Protein AF-U2FQS5-F1 (afdb_monomer)

Structure (mmCIF, N/CA/C/O backbone):
data_AF-U2FQS5-F1
#
_entry.id   AF-U2FQS5-F1
#
loop_
_atom_site.group_PDB
_atom_site.id
_atom_site.type_symbol
_atom_site.label_atom_id
_atom_site.label_alt_id
_atom_site.label_comp_id
_atom_site.label_asym_id
_atom_site.label_entity_id
_atom_site.label_seq_id
_atom_site.pdbx_PDB_ins_code
_atom_site.Cartn_x
_atom_site.Cartn_y
_atom_site.Cartn_z
_atom_site.occupancy
_atom_site.B_iso_or_equiv
_atom_site.auth_seq_id
_atom_site.auth_comp_id
_atom_site.auth_asym_id
_atom_site.auth_atom_id
_atom_site.pdbx_PDB_model_num
ATOM 1 N N . MET A 1 1 ? -8.895 -1.322 -2.945 1.00 84.88 1 MET A N 1
ATOM 2 C CA . MET A 1 1 ? -9.502 0.004 -2.679 1.00 84.88 1 MET A CA 1
ATOM 3 C C . MET A 1 1 ? -10.843 0.152 -3.394 1.00 84.88 1 MET A C 1
ATOM 5 O O . MET A 1 1 ? -11.805 0.565 -2.761 1.00 84.88 1 MET A O 1
ATOM 9 N N . MET A 1 2 ? -10.940 -0.218 -4.677 1.00 91.75 2 MET A N 1
ATOM 10 C CA . MET A 1 2 ? -12.175 -0.145 -5.480 1.00 91.75 2 MET A CA 1
ATOM 11 C C . MET A 1 2 ? -13.053 -1.403 -5.326 1.00 91.75 2 MET A C 1
ATOM 13 O O . MET A 1 2 ? -13.332 -2.101 -6.300 1.00 91.75 2 MET A O 1
ATOM 17 N N . GLY A 1 3 ? -13.439 -1.732 -4.089 1.00 89.44 3 GLY A N 1
ATOM 18 C CA . GLY A 1 3 ? -14.178 -2.966 -3.796 1.00 89.44 3 GLY A CA 1
ATOM 19 C C . GLY A 1 3 ? -13.379 -4.215 -4.186 1.00 89.44 3 GLY A C 1
ATOM 20 O O . GLY A 1 3 ? -12.223 -4.354 -3.780 1.00 89.44 3 GLY A O 1
ATOM 21 N N . ASP A 1 4 ? -13.986 -5.085 -4.994 1.00 91.81 4 ASP A N 1
ATOM 22 C CA . ASP A 1 4 ? -13.427 -6.390 -5.382 1.00 91.81 4 ASP A CA 1
ATOM 23 C C . ASP A 1 4 ? -12.331 -6.304 -6.454 1.00 91.81 4 ASP A C 1
ATOM 25 O O . ASP A 1 4 ? -11.576 -7.255 -6.665 1.00 91.81 4 ASP A O 1
ATOM 29 N N . THR A 1 5 ? -12.215 -5.162 -7.138 1.00 95.75 5 THR A N 1
ATOM 30 C CA . THR A 1 5 ? -11.252 -5.001 -8.231 1.00 95.75 5 THR A CA 1
ATOM 31 C C . THR A 1 5 ? -9.943 -4.406 -7.720 1.00 95.75 5 THR A C 1
ATOM 33 O O . THR A 1 5 ? -9.915 -3.307 -7.163 1.00 95.75 5 THR A O 1
ATOM 36 N N . TYR A 1 6 ? -8.837 -5.112 -7.964 1.00 96.06 6 TYR A N 1
ATOM 37 C CA . TYR A 1 6 ? -7.484 -4.579 -7.793 1.00 96.06 6 TYR A CA 1
ATOM 38 C C . TYR A 1 6 ? -7.174 -3.556 -8.890 1.00 96.06 6 TYR A C 1
ATOM 40 O O . TYR A 1 6 ? -7.265 -3.885 -10.075 1.00 96.06 6 TYR A O 1
ATOM 48 N N . THR A 1 7 ? -6.788 -2.336 -8.514 1.00 97.81 7 THR A N 1
ATOM 49 C CA . THR A 1 7 ? -6.540 -1.247 -9.474 1.00 97.81 7 THR A CA 1
ATOM 50 C C . THR A 1 7 ? -5.223 -0.519 -9.220 1.00 97.81 7 THR A C 1
ATOM 52 O O . THR A 1 7 ? -4.488 -0.792 -8.268 1.00 97.81 7 THR A O 1
ATOM 55 N N . ILE A 1 8 ? -4.929 0.467 -10.072 1.00 97.75 8 ILE A N 1
ATOM 56 C CA . ILE A 1 8 ? -3.780 1.363 -9.907 1.00 97.75 8 ILE A CA 1
ATOM 57 C C . ILE A 1 8 ? -3.805 2.142 -8.585 1.00 97.75 8 ILE A C 1
ATOM 59 O O . ILE A 1 8 ? -2.744 2.521 -8.101 1.00 97.75 8 ILE A O 1
ATOM 63 N N . ALA A 1 9 ? -4.973 2.329 -7.959 1.00 97.88 9 ALA A N 1
ATOM 64 C CA . ALA A 1 9 ? -5.053 2.941 -6.634 1.00 97.88 9 ALA A CA 1
ATOM 65 C C . ALA A 1 9 ? -4.338 2.079 -5.582 1.00 97.88 9 ALA A C 1
ATOM 67 O O . ALA A 1 9 ? -3.582 2.597 -4.764 1.00 97.88 9 ALA A O 1
ATOM 68 N N . ASP A 1 10 ? -4.512 0.756 -5.639 1.00 98.06 10 ASP A N 1
ATOM 69 C CA . ASP A 1 10 ? -3.818 -0.169 -4.743 1.00 98.06 10 ASP A CA 1
ATOM 70 C C . ASP A 1 10 ? -2.302 -0.158 -5.007 1.00 98.06 10 ASP A C 1
ATOM 72 O O . ASP A 1 10 ? -1.506 -0.137 -4.068 1.00 98.06 10 ASP A O 1
ATOM 76 N N . ILE A 1 11 ? -1.901 -0.115 -6.286 1.00 98.06 11 ILE A N 1
ATOM 77 C CA . ILE A 1 11 ? -0.490 -0.026 -6.705 1.00 98.06 11 ILE A CA 1
ATOM 78 C C . ILE A 1 11 ? 0.162 1.267 -6.207 1.00 98.06 11 ILE A C 1
ATOM 80 O O . ILE A 1 11 ? 1.316 1.233 -5.795 1.00 98.06 11 ILE A O 1
ATOM 84 N N . ALA A 1 1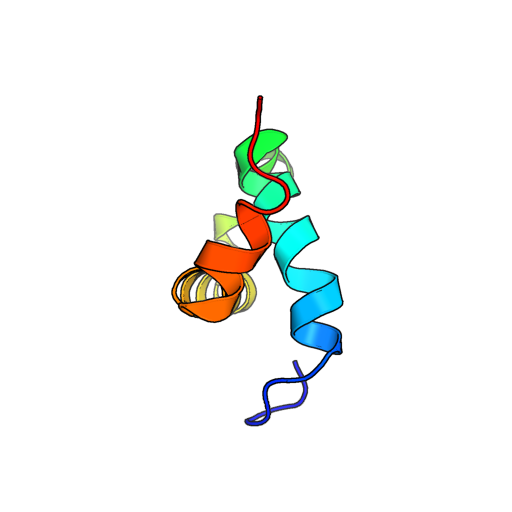2 ? -0.556 2.389 -6.221 1.00 98.12 12 ALA A N 1
ATOM 85 C CA . ALA A 1 12 ? -0.021 3.679 -5.797 1.00 98.12 12 ALA A CA 1
ATOM 86 C C . ALA A 1 12 ? 0.082 3.815 -4.267 1.00 98.12 12 ALA A C 1
ATOM 88 O O . ALA A 1 12 ? 1.017 4.438 -3.768 1.00 98.12 12 ALA A O 1
ATOM 89 N N . ILE A 1 13 ? -0.862 3.238 -3.515 1.00 98.25 13 ILE A N 1
ATOM 90 C CA . ILE A 1 13 ? -0.987 3.465 -2.065 1.00 98.25 13 ILE A CA 1
ATOM 91 C C . ILE A 1 13 ? -0.162 2.465 -1.246 1.00 98.25 13 ILE A C 1
ATOM 93 O O . ILE A 1 13 ? 0.597 2.858 -0.359 1.00 98.25 13 ILE A O 1
ATOM 97 N N . PHE A 1 14 ? -0.295 1.161 -1.502 1.00 98.31 14 PHE A N 1
ATOM 98 C CA . PHE A 1 14 ? 0.248 0.151 -0.585 1.00 98.31 14 PHE A CA 1
ATOM 99 C C . PHE A 1 14 ? 1.780 0.049 -0.526 1.00 98.31 14 PHE A C 1
ATOM 101 O O . PHE A 1 14 ? 2.280 -0.312 0.544 1.00 98.31 14 PHE A O 1
ATOM 108 N N . PRO A 1 15 ? 2.566 0.413 -1.560 1.00 98.44 15 PRO A N 1
ATOM 109 C CA . PRO A 1 15 ? 4.015 0.531 -1.404 1.00 98.44 15 PRO A CA 1
ATOM 110 C C . PRO A 1 15 ? 4.418 1.568 -0.347 1.00 98.44 15 PRO A C 1
ATOM 112 O O . PRO A 1 15 ? 5.347 1.313 0.421 1.00 98.44 15 PRO A O 1
ATOM 115 N N . TRP A 1 16 ? 3.692 2.688 -0.248 1.00 98.56 16 TR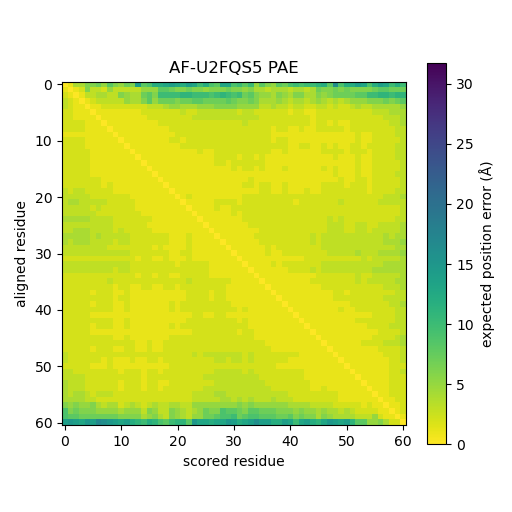P A N 1
ATOM 116 C CA . TRP A 1 16 ? 3.938 3.705 0.778 1.00 98.56 16 TRP A CA 1
ATOM 117 C C . TRP A 1 16 ? 3.581 3.209 2.174 1.00 98.56 16 TRP A C 1
ATOM 119 O O . TRP A 1 16 ? 4.367 3.396 3.099 1.00 98.56 16 TRP A O 1
ATOM 129 N N . VAL A 1 17 ? 2.455 2.504 2.320 1.00 98.25 17 VAL A N 1
ATOM 130 C CA . VAL A 1 17 ? 2.081 1.892 3.606 1.00 98.25 17 VAL A CA 1
ATOM 131 C C . VAL A 1 17 ? 3.137 0.872 4.045 1.00 98.25 17 VAL A C 1
ATOM 133 O O . VAL A 1 17 ? 3.583 0.915 5.189 1.00 98.25 17 VAL A O 1
ATOM 136 N N . ARG A 1 18 ? 3.604 0.003 3.134 1.00 98.38 18 ARG A N 1
ATOM 137 C CA . ARG A 1 18 ? 4.697 -0.950 3.403 1.00 98.38 18 ARG A CA 1
ATOM 138 C C . ARG A 1 18 ? 5.958 -0.239 3.895 1.00 98.38 18 ARG A C 1
ATOM 140 O O . ARG A 1 18 ? 6.597 -0.706 4.833 1.00 98.38 18 ARG A O 1
ATOM 147 N N . ASN A 1 19 ? 6.344 0.849 3.232 1.00 98.31 19 ASN A N 1
ATOM 148 C CA . ASN A 1 19 ? 7.547 1.595 3.583 1.00 98.31 19 ASN A CA 1
ATOM 149 C C . ASN A 1 19 ? 7.420 2.265 4.958 1.00 98.31 19 ASN A C 1
ATOM 151 O O . ASN A 1 19 ? 8.345 2.170 5.757 1.00 98.31 19 ASN A O 1
ATOM 155 N N . LEU A 1 20 ? 6.265 2.877 5.240 1.00 98.44 20 LEU A N 1
ATOM 156 C CA . LEU A 1 20 ? 5.971 3.552 6.504 1.00 98.44 20 LEU A CA 1
ATOM 157 C C . LEU A 1 20 ? 6.120 2.616 7.711 1.00 98.44 20 LEU A C 1
ATOM 159 O O . LEU A 1 20 ? 6.768 2.972 8.690 1.00 98.44 20 LEU A O 1
ATOM 163 N N . VAL A 1 21 ? 5.531 1.421 7.643 1.00 97.88 21 VAL A N 1
ATOM 164 C CA . VAL A 1 21 ? 5.516 0.493 8.789 1.00 97.88 21 VAL A CA 1
ATOM 165 C C . VAL A 1 21 ? 6.751 -0.405 8.855 1.00 97.88 21 VAL A C 1
ATOM 167 O O . VAL A 1 21 ? 7.036 -0.961 9.907 1.00 97.88 21 VAL A O 1
ATOM 170 N N . GLY A 1 22 ? 7.458 -0.575 7.733 1.00 97.44 22 GLY A N 1
ATOM 171 C CA . GLY A 1 22 ? 8.665 -1.390 7.628 1.00 97.44 22 GLY A CA 1
ATOM 172 C C . GLY A 1 22 ? 9.932 -0.545 7.693 1.00 97.44 22 GLY A C 1
ATOM 173 O O . GLY A 1 22 ? 10.542 -0.425 8.741 1.00 97.44 22 GLY A O 1
ATOM 174 N N . PHE A 1 23 ? 10.336 0.041 6.563 1.00 97.69 23 PHE A N 1
ATOM 175 C CA . PHE A 1 23 ? 11.621 0.742 6.436 1.00 97.69 23 PHE A CA 1
ATOM 176 C C . PHE A 1 23 ? 11.730 2.002 7.304 1.00 97.69 23 PHE A C 1
ATOM 178 O O . PHE A 1 23 ? 12.811 2.315 7.784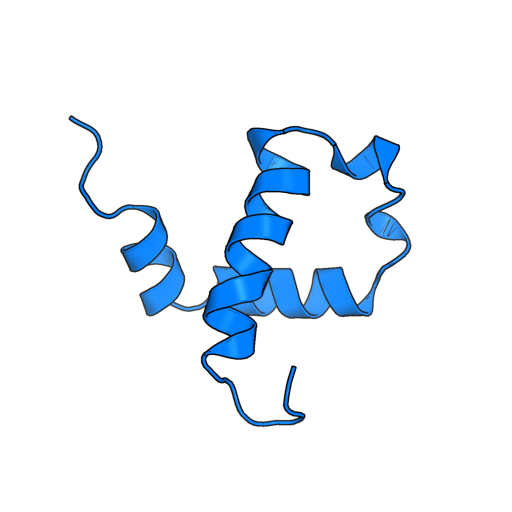 1.00 97.69 23 PHE A O 1
ATOM 185 N N . TYR A 1 24 ? 10.630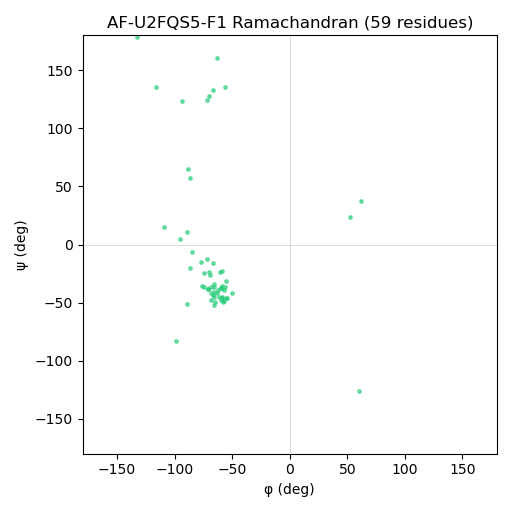 2.731 7.502 1.00 98.25 24 TYR A N 1
ATOM 186 C CA . TYR A 1 24 ? 10.608 3.881 8.410 1.00 98.25 24 TYR A CA 1
ATOM 187 C C . TYR A 1 24 ? 10.348 3.497 9.869 1.00 98.25 24 TYR A C 1
ATOM 189 O O . TYR A 1 24 ? 10.391 4.378 10.721 1.00 98.25 24 TYR A O 1
ATOM 197 N N . GLU A 1 25 ? 10.043 2.225 10.150 1.00 97.62 25 GLU A N 1
ATOM 198 C CA . GLU A 1 25 ? 9.770 1.709 11.500 1.00 97.62 25 GLU A CA 1
ATOM 199 C C . GLU A 1 25 ? 8.690 2.506 12.268 1.00 97.62 25 GLU A C 1
ATOM 201 O O . GLU A 1 25 ? 8.609 2.471 13.492 1.00 97.62 25 GLU A O 1
ATOM 206 N N . ALA A 1 26 ? 7.798 3.209 11.559 1.00 98.31 26 ALA A N 1
ATOM 207 C CA . ALA A 1 26 ? 6.822 4.121 12.158 1.00 98.31 26 ALA A CA 1
ATOM 208 C C . ALA A 1 26 ? 5.496 3.434 12.538 1.00 98.31 26 ALA A C 1
ATOM 210 O O . ALA A 1 26 ? 4.513 4.113 12.833 1.00 98.31 26 ALA A O 1
ATOM 211 N N . GLY A 1 27 ? 5.440 2.098 12.504 1.00 97.88 27 GLY A N 1
ATOM 212 C CA . GLY A 1 27 ? 4.216 1.325 12.736 1.00 97.88 27 GLY A CA 1
ATOM 213 C C . GLY A 1 27 ? 3.590 1.580 14.109 1.00 97.88 27 GLY A C 1
ATOM 214 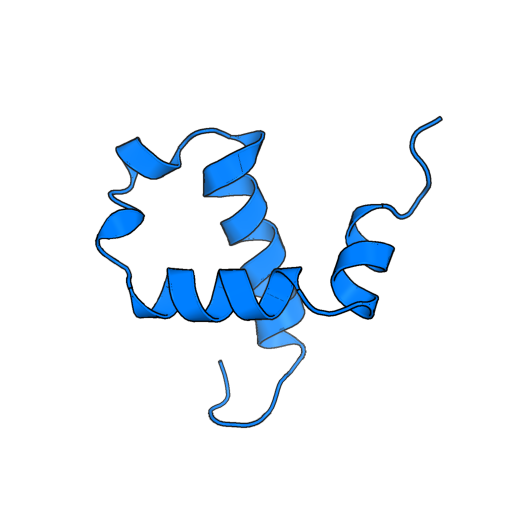O O . GLY A 1 27 ? 2.386 1.826 14.189 1.00 97.88 27 GLY A O 1
ATOM 215 N N . ASP A 1 28 ? 4.407 1.586 15.162 1.00 97.62 28 ASP A N 1
ATOM 216 C CA . ASP A 1 28 ? 3.941 1.830 16.531 1.00 97.62 28 ASP A CA 1
ATOM 217 C C . ASP A 1 28 ? 3.534 3.292 16.736 1.00 97.62 28 ASP A C 1
ATOM 219 O O . ASP A 1 28 ? 2.514 3.570 17.363 1.00 97.62 28 ASP A O 1
ATOM 223 N N . LEU A 1 29 ? 4.275 4.229 16.132 1.00 98.31 29 LEU A N 1
ATOM 224 C CA . LEU A 1 29 ? 3.996 5.665 16.217 1.00 98.31 29 LEU A CA 1
ATOM 225 C C . LEU A 1 29 ? 2.610 6.023 15.666 1.00 98.31 29 LEU A C 1
ATOM 227 O O . LEU A 1 29 ? 1.944 6.907 16.200 1.00 98.31 29 LEU A O 1
ATOM 231 N N . VAL A 1 30 ? 2.180 5.349 14.597 1.00 97.81 30 VAL A N 1
ATOM 232 C CA . VAL A 1 30 ? 0.878 5.599 13.960 1.00 97.81 30 VAL A CA 1
ATOM 233 C C . VAL A 1 30 ? -0.224 4.654 14.438 1.00 97.81 30 VAL A C 1
ATOM 235 O O . VAL A 1 30 ? -1.313 4.691 13.872 1.00 97.81 30 VAL A O 1
ATOM 238 N N . GLY A 1 31 ? 0.036 3.783 15.421 1.00 98.12 31 GLY A N 1
ATOM 239 C CA . GLY A 1 31 ? -0.952 2.807 15.894 1.00 98.12 31 GLY A CA 1
ATOM 240 C C . GLY A 1 31 ? -1.390 1.821 14.803 1.00 98.12 31 GLY A C 1
ATOM 241 O O . GLY A 1 31 ? -2.563 1.463 14.706 1.00 98.12 31 GLY A O 1
ATOM 242 N N . PHE A 1 32 ? -0.474 1.384 13.929 1.00 98.25 32 PHE A N 1
ATOM 243 C CA . PHE A 1 32 ? -0.826 0.625 12.721 1.00 98.25 32 PHE A CA 1
ATOM 244 C C . PHE A 1 32 ? -1.661 -0.642 12.997 1.00 98.25 32 PHE A C 1
ATOM 246 O O . PHE A 1 32 ? -2.511 -1.025 12.188 1.00 98.25 32 PHE A O 1
ATOM 253 N N . SER A 1 33 ? -1.449 -1.278 14.151 1.00 96.81 33 SER A N 1
ATOM 254 C C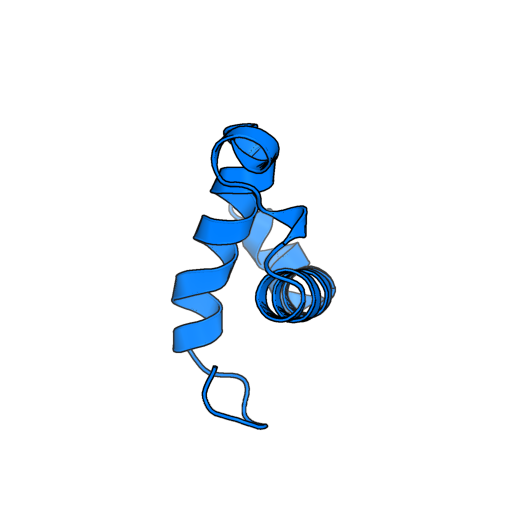A . SER A 1 33 ? -2.176 -2.473 14.594 1.00 96.81 33 SER A CA 1
ATOM 255 C C . SER A 1 33 ? -3.690 -2.258 14.744 1.00 96.81 33 SER A C 1
ATOM 257 O O . SER A 1 33 ? -4.456 -3.216 14.600 1.00 96.81 3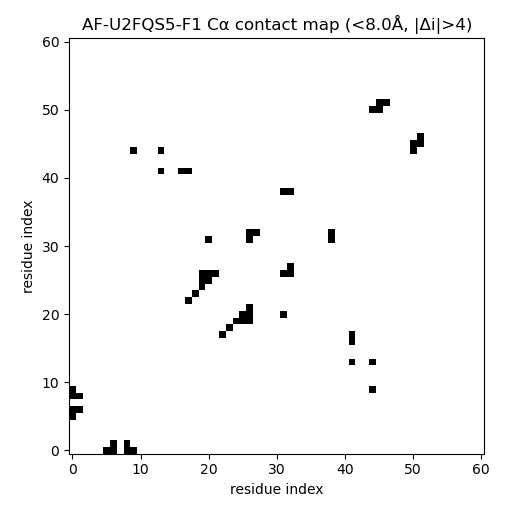3 SER A O 1
ATOM 259 N N . GLU A 1 34 ? -4.142 -1.021 14.953 1.00 98.31 34 GLU A N 1
ATOM 260 C CA . GLU A 1 34 ? -5.560 -0.668 15.091 1.00 98.31 34 GLU A CA 1
ATOM 261 C C . GLU A 1 34 ? -6.295 -0.686 13.735 1.00 98.31 34 GLU A C 1
ATOM 263 O O . GLU A 1 34 ? -7.498 -0.962 13.655 1.00 98.31 34 GLU A O 1
ATOM 268 N N . PHE A 1 35 ? -5.570 -0.503 12.626 1.00 98.06 35 PHE A N 1
ATOM 269 C CA . PHE A 1 35 ? -6.127 -0.446 11.271 1.00 98.06 35 PHE A CA 1
ATOM 270 C C . PHE A 1 35 ? -6.233 -1.829 10.615 1.00 98.06 35 PHE A C 1
ATOM 272 O O . PHE A 1 35 ? -5.631 -2.110 9.573 1.00 98.06 35 PHE A O 1
ATOM 279 N N . ARG A 1 36 ? -7.073 -2.700 11.186 1.00 98.00 36 ARG A N 1
ATOM 280 C CA . ARG A 1 36 ? -7.230 -4.110 10.760 1.00 98.00 36 ARG A CA 1
ATOM 281 C C . ARG A 1 36 ? -7.454 -4.303 9.254 1.00 98.00 36 ARG A C 1
ATOM 283 O O . ARG A 1 36 ? -6.869 -5.201 8.654 1.00 98.00 36 ARG A O 1
ATOM 290 N N . ASN A 1 37 ? -8.270 -3.454 8.627 1.00 98.00 37 ASN A N 1
ATOM 291 C CA . ASN A 1 37 ? -8.530 -3.540 7.186 1.00 98.00 37 ASN A CA 1
ATOM 292 C C . ASN A 1 37 ? -7.323 -3.123 6.342 1.00 98.00 37 ASN A C 1
ATOM 294 O O . ASN A 1 37 ? -7.054 -3.759 5.325 1.00 98.00 37 ASN A O 1
ATOM 298 N N . VAL A 1 38 ? -6.579 -2.098 6.766 1.00 97.69 38 VAL A N 1
ATOM 299 C CA . VAL A 1 38 ? -5.368 -1.657 6.062 1.00 97.69 38 VAL A CA 1
ATOM 300 C C . VAL A 1 38 ? -4.311 -2.750 6.141 1.00 97.69 38 VAL A C 1
ATOM 302 O O . VAL A 1 38 ? -3.758 -3.121 5.108 1.00 97.69 38 VAL A O 1
ATOM 305 N N . LYS A 1 39 ? -4.111 -3.345 7.325 1.00 98.06 39 LYS A N 1
ATOM 306 C CA . LYS A 1 39 ? -3.213 -4.492 7.500 1.00 98.06 39 LYS A CA 1
ATOM 307 C C . LYS A 1 39 ? -3.612 -5.668 6.604 1.00 98.06 39 LYS A C 1
ATOM 309 O O . LYS A 1 39 ? -2.779 -6.168 5.857 1.00 98.06 39 LYS A O 1
ATOM 314 N N . ARG A 1 40 ? -4.891 -6.066 6.609 1.00 98.06 40 ARG A N 1
ATOM 315 C CA . ARG A 1 40 ? -5.401 -7.166 5.768 1.00 98.06 40 ARG A CA 1
ATOM 316 C C . ARG A 1 40 ? -5.091 -6.951 4.285 1.00 98.06 40 ARG A C 1
ATOM 318 O O . ARG A 1 40 ? -4.679 -7.886 3.601 1.00 98.06 40 ARG A O 1
ATOM 325 N N . VAL A 1 41 ? -5.325 -5.741 3.773 1.00 97.56 41 VAL A N 1
ATOM 326 C CA . VAL A 1 41 ? -5.089 -5.448 2.353 1.00 97.56 41 VAL A CA 1
ATOM 327 C C . VAL A 1 41 ? -3.596 -5.326 2.055 1.00 97.56 41 VAL A C 1
ATOM 329 O O . VAL A 1 41 ? -3.165 -5.817 1.016 1.00 97.56 41 VAL A O 1
ATOM 332 N N . LEU A 1 42 ? -2.797 -4.757 2.963 1.00 98.06 42 LEU A N 1
ATOM 333 C CA . LEU A 1 42 ? -1.341 -4.718 2.830 1.00 98.06 42 LEU A CA 1
ATOM 334 C C . LEU A 1 42 ? -0.749 -6.133 2.748 1.00 98.06 42 LEU A C 1
ATOM 336 O O . LEU A 1 42 ? 0.027 -6.402 1.834 1.00 98.06 42 LEU A O 1
ATOM 340 N N . ASP A 1 43 ? -1.160 -7.037 3.642 1.00 98.00 43 ASP A N 1
ATOM 341 C CA . ASP A 1 43 ? -0.711 -8.435 3.663 1.00 98.00 43 ASP A CA 1
ATOM 342 C C . ASP A 1 43 ? -1.049 -9.139 2.334 1.00 98.00 43 ASP A C 1
ATOM 344 O O . ASP A 1 43 ? -0.200 -9.787 1.717 1.00 98.00 43 ASP A O 1
ATOM 348 N N . ALA A 1 44 ? -2.273 -8.945 1.829 1.00 97.88 44 ALA A N 1
ATOM 349 C CA . ALA A 1 44 ? -2.687 -9.475 0.531 1.00 97.88 44 ALA A CA 1
ATOM 350 C C . ALA A 1 44 ? -1.922 -8.840 -0.645 1.00 97.88 44 ALA A C 1
ATOM 352 O O . ALA A 1 44 ? -1.613 -9.525 -1.622 1.00 97.88 44 ALA A O 1
ATOM 353 N N . PHE A 1 45 ? -1.611 -7.543 -0.572 1.00 98.25 45 PHE A N 1
ATOM 354 C CA . PHE A 1 45 ? -0.876 -6.812 -1.604 1.00 98.25 45 PHE A CA 1
ATOM 355 C C . PHE A 1 45 ? 0.556 -7.334 -1.748 1.00 98.25 45 PHE A C 1
ATOM 357 O O . PHE A 1 45 ? 0.976 -7.653 -2.863 1.00 98.25 45 PHE A O 1
ATOM 364 N N . VAL A 1 46 ? 1.291 -7.471 -0.638 1.00 98.00 46 VAL A N 1
ATOM 365 C CA . VAL A 1 46 ? 2.698 -7.913 -0.660 1.00 98.00 46 VAL A CA 1
ATOM 366 C C . VAL A 1 46 ? 2.858 -9.387 -1.039 1.00 98.00 46 VAL A C 1
ATOM 368 O O . VAL A 1 46 ? 3.896 -9.758 -1.580 1.00 98.00 46 VAL A O 1
ATOM 371 N N . ALA A 1 47 ? 1.823 -10.210 -0.838 1.00 98.06 47 ALA A N 1
ATOM 372 C CA . ALA A 1 47 ? 1.805 -11.611 -1.258 1.00 98.0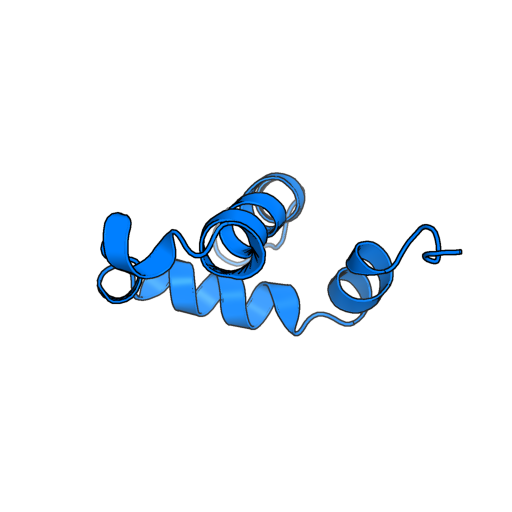6 47 ALA A CA 1
ATOM 373 C C . ALA A 1 47 ? 1.675 -11.802 -2.785 1.00 98.06 47 ALA A C 1
ATOM 375 O O . ALA A 1 47 ? 1.874 -12.908 -3.294 1.00 98.06 47 ALA A O 1
ATOM 376 N N . ARG A 1 48 ? 1.338 -10.754 -3.555 1.00 98.19 48 ARG A N 1
ATOM 377 C CA . ARG A 1 48 ? 1.169 -10.869 -5.013 1.00 98.19 48 ARG A CA 1
ATOM 378 C C . ARG A 1 48 ? 2.530 -11.090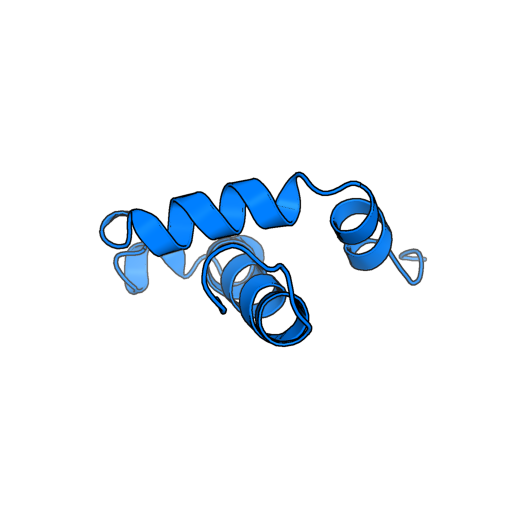 -5.689 1.00 98.19 48 ARG A C 1
ATOM 380 O O . ARG A 1 48 ? 3.408 -10.236 -5.548 1.00 98.19 48 ARG A O 1
ATOM 387 N N . PRO A 1 49 ? 2.697 -12.120 -6.546 1.00 98.38 49 PRO A N 1
ATOM 388 C CA . PRO A 1 49 ? 3.975 -12.380 -7.217 1.00 98.38 49 PRO A CA 1
ATOM 389 C C . PRO A 1 49 ? 4.509 -11.189 -8.023 1.00 98.38 49 PRO A C 1
ATOM 391 O O . PRO A 1 49 ? 5.710 -10.940 -8.050 1.00 98.38 49 PRO A O 1
ATOM 394 N N . ALA A 1 50 ? 3.624 -10.422 -8.668 1.00 98.25 50 ALA A N 1
ATOM 395 C CA . ALA A 1 50 ? 4.013 -9.227 -9.415 1.00 98.25 50 ALA A CA 1
ATOM 396 C C . ALA A 1 50 ? 4.510 -8.088 -8.508 1.00 98.25 50 ALA A C 1
ATOM 398 O O . ALA A 1 50 ? 5.465 -7.407 -8.871 1.00 98.25 50 ALA A O 1
ATOM 399 N N . VAL A 1 51 ? 3.911 -7.916 -7.325 1.00 98.31 51 VAL A N 1
ATOM 400 C CA . VAL A 1 51 ? 4.348 -6.918 -6.335 1.00 98.31 51 VAL A CA 1
ATOM 401 C C . VAL A 1 51 ? 5.706 -7.314 -5.765 1.00 98.31 51 VAL A C 1
ATOM 403 O O . VAL A 1 51 ? 6.619 -6.494 -5.766 1.00 98.31 51 VAL A O 1
ATOM 406 N N . ALA A 1 52 ? 5.879 -8.576 -5.363 1.00 97.38 52 ALA A N 1
ATOM 407 C CA . ALA A 1 52 ? 7.156 -9.079 -4.855 1.00 97.38 52 ALA A CA 1
ATOM 408 C C . ALA A 1 52 ? 8.302 -8.899 -5.869 1.00 97.38 52 ALA A C 1
ATOM 410 O O . ALA A 1 52 ? 9.406 -8.511 -5.487 1.00 97.38 52 ALA A O 1
ATOM 411 N N . ARG A 1 53 ? 8.039 -9.115 -7.167 1.00 97.75 53 ARG A N 1
ATOM 412 C CA . ARG A 1 53 ? 9.006 -8.798 -8.231 1.00 97.75 53 ARG A CA 1
ATOM 413 C C . ARG A 1 53 ? 9.257 -7.296 -8.344 1.00 97.75 53 ARG A C 1
ATOM 415 O O . ARG A 1 53 ? 10.407 -6.881 -8.298 1.00 97.75 53 ARG A O 1
ATOM 422 N N . GLY A 1 54 ? 8.201 -6.490 -8.465 1.00 97.38 54 GLY A N 1
ATOM 423 C CA . GLY A 1 54 ? 8.314 -5.041 -8.662 1.00 97.38 54 GLY A CA 1
ATOM 424 C C . GLY A 1 54 ? 9.067 -4.326 -7.538 1.00 97.38 54 GLY A C 1
ATOM 425 O O . GLY A 1 54 ? 9.849 -3.424 -7.809 1.00 97.38 54 GLY A O 1
ATOM 426 N N . LEU A 1 55 ? 8.910 -4.776 -6.290 1.00 96.88 55 LEU A N 1
ATOM 427 C CA . LEU A 1 55 ? 9.618 -4.220 -5.130 1.00 96.88 55 LEU A CA 1
ATOM 428 C C . LEU A 1 55 ? 11.138 -4.457 -5.145 1.00 96.88 55 LEU A C 1
ATOM 430 O O . LEU A 1 55 ? 11.854 -3.809 -4.383 1.00 96.88 55 LEU A O 1
ATOM 434 N N . ASN A 1 56 ? 11.623 -5.378 -5.980 1.00 96.12 56 ASN A N 1
ATOM 435 C CA . ASN A 1 56 ? 13.040 -5.716 -6.125 1.00 96.12 56 ASN A CA 1
ATOM 436 C C . ASN A 1 56 ? 13.625 -5.247 -7.470 1.00 96.12 56 ASN A C 1
ATOM 438 O O . ASN A 1 56 ? 14.690 -5.716 -7.868 1.00 96.12 56 ASN A O 1
ATOM 442 N N . ILE A 1 57 ? 12.923 -4.360 -8.185 1.00 97.12 57 ILE A N 1
ATOM 443 C CA . ILE A 1 57 ? 13.348 -3.809 -9.476 1.00 97.12 57 ILE A CA 1
ATOM 444 C C . ILE A 1 57 ? 13.569 -2.287 -9.346 1.00 97.12 57 ILE A C 1
ATOM 446 O O . ILE A 1 57 ? 12.701 -1.604 -8.802 1.00 97.12 57 ILE A O 1
ATOM 450 N N . PRO A 1 58 ? 14.670 -1.733 -9.891 1.00 96.88 58 PRO A N 1
ATOM 451 C CA . PRO A 1 58 ? 15.815 -2.462 -10.439 1.00 96.88 58 PRO A CA 1
ATOM 452 C C . PRO A 1 58 ? 16.529 -3.274 -9.351 1.00 96.88 58 PRO A C 1
ATOM 454 O O . PRO A 1 58 ? 16.359 -3.015 -8.158 1.00 96.88 58 PRO A O 1
ATOM 457 N N . ALA A 1 59 ? 17.312 -4.271 -9.773 1.00 94.69 59 ALA A N 1
ATOM 458 C CA . ALA A 1 59 ? 18.147 -5.019 -8.844 1.00 94.69 59 ALA A CA 1
ATOM 459 C C . ALA A 1 59 ? 19.058 -4.041 -8.092 1.00 94.69 59 ALA A C 1
ATOM 461 O O . ALA A 1 59 ? 19.625 -3.121 -8.686 1.00 94.69 59 ALA A O 1
ATOM 462 N N . ARG A 1 60 ? 19.166 -4.230 -6.776 1.00 92.62 60 ARG A N 1
ATOM 463 C CA . ARG A 1 60 ? 20.173 -3.527 -5.978 1.00 92.62 60 ARG A CA 1
ATOM 464 C C . ARG A 1 60 ? 21.538 -4.055 -6.430 1.00 92.62 60 ARG A C 1
ATOM 466 O O . ARG A 1 60 ? 21.657 -5.261 -6.639 1.00 92.62 60 ARG A O 1
ATOM 473 N N . GLY A 1 61 ? 22.474 -3.138 -6.672 1.00 82.25 61 GLY A N 1
ATOM 474 C CA . GLY A 1 61 ? 23.812 -3.448 -7.187 1.00 82.25 61 GLY A CA 1
ATOM 475 C C . GLY A 1 61 ? 24.630 -4.344 -6.274 1.00 82.25 61 GLY A C 1
ATOM 476 O O . GLY A 1 61 ? 24.282 -4.446 -5.075 1.00 82.25 61 GLY A O 1
#

Nearest PDB structures (foldseek):
  4mf6-assembly1_A  TM=9.991E-01  e=5.148E-05  Paraburkholderia graminis C4D1M
  4ikh-assembly1_A-2  TM=1.005E+00  e=7.223E-04  Pseudomonas protegens Pf-5
  4nax-assembly1_B  TM=9.702E-01  e=5.954E-04  Pseudomonas putida F1
  4nhz-assembly4_H  TM=9.754E-01  e=2.160E-03  Bradyrhizobium sp. BTAi1
  4nhz-assembly2_D  TM=9.744E-01  e=2.620E-03  Bradyrhizobium sp. BTAi1

pLDDT: mean 96.89, std 3.02, range [82.25, 98.56]

Radius of gyration: 12.35 Å; Cα contacts (8 Å, |Δi|>4): 29; chains: 1; bounding box: 38×18×27 Å

Mean predicted aligned error: 2.41 Å

Secondary structure (DSSP, 8-state):
-BTTB--HHHHHHHHHHHHHHTTT--TTTTTGGG-HHHHHHHHHHHTSHHHHHHTT-SPP-

Solvent-accessible surface area (backbone atoms only — not comparable to full-atom values): 3728 Å² total; per-residue (Å²): 113,68,73,93,48,87,50,69,68,45,66,67,46,45,61,54,54,52,39,41,47,53,83,63,60,40,28,73,84,69,47,48,83,75,43,57,68,60,51,54,51,44,57,57,50,59,68,34,71,68,46,55,50,54,77,51,58,74,71,80,130

Sequence (61 aa):
MMGDTYTIADIAIFPWVRNLVGFYEAGDLVGFSEFRNVKRVLDAFVARPAVARGLNIPARG

Foldseek 3Di:
DPPPDDDVVLVVPLVVVCCCCPVVVCCVVVVVVVVVVNVVSSVVQCPDPVNVVVVCPPPDD